Protein AF-A0AAU4KUM9-F1 (afdb_monomer_lite)

Sequence (56 aa):
MDCHFESICESCTFFVTTIEFRPTLERQRDDAVAKGQVAREQIFDGLLTRLDEQAD

Foldseek 3Di:
DDPPPPDPVNPCPPPDCAPVCLVVLVVQLVVCVVVVVVVSNVVSVVVNVVNVVVVD

Secondary structure (DSSP, 8-state):
-------GGGS-TT----GGGHHHHHHHHHHHHHTT-HHHHHHHHHHHHHHHHT--

Structure (mmCIF, N/CA/C/O backbone):
data_AF-A0AAU4KUM9-F1
#
_entry.id   AF-A0AAU4KUM9-F1
#
loop_
_atom_site.group_PDB
_atom_site.id
_atom_site.type_symbol
_atom_site.label_atom_id
_atom_site.label_alt_id
_atom_site.label_comp_id
_atom_site.label_asym_id
_atom_site.label_entity_id
_atom_site.label_seq_id
_atom_site.pdbx_PDB_ins_code
_atom_site.Cartn_x
_atom_site.Cartn_y
_atom_site.Cartn_z
_atom_site.occupancy
_atom_site.B_iso_or_equiv
_atom_site.auth_seq_id
_atom_site.auth_comp_id
_atom_site.auth_asym_id
_atom_site.auth_atom_id
_atom_site.pdbx_PDB_model_num
ATOM 1 N N . MET A 1 1 ? 31.286 11.743 22.843 1.00 51.31 1 MET A N 1
ATOM 2 C CA . MET A 1 1 ? 30.004 12.452 22.666 1.00 51.31 1 MET A CA 1
ATOM 3 C C . MET A 1 1 ? 29.230 11.636 21.654 1.00 51.31 1 MET A C 1
ATOM 5 O O . MET A 1 1 ? 29.320 11.894 20.460 1.00 51.31 1 MET A O 1
ATOM 9 N N . ASP A 1 2 ? 28.618 10.555 22.126 1.00 51.12 2 ASP A N 1
ATOM 10 C CA . ASP A 1 2 ? 27.914 9.585 21.293 1.00 51.12 2 ASP A CA 1
ATOM 11 C C . ASP A 1 2 ? 26.607 10.214 20.819 1.00 51.12 2 ASP A C 1
ATOM 13 O O . ASP A 1 2 ? 25.635 10.330 21.561 1.00 51.12 2 ASP A O 1
ATOM 17 N N . CYS A 1 3 ? 26.627 10.724 19.590 1.00 62.28 3 CYS A N 1
ATOM 18 C CA . CYS A 1 3 ? 25.441 11.237 18.928 1.00 62.28 3 CYS A CA 1
ATOM 19 C C . CYS A 1 3 ? 24.594 10.034 18.494 1.00 62.28 3 CYS A C 1
ATOM 21 O O . CYS A 1 3 ? 24.735 9.544 17.376 1.00 62.28 3 CYS A O 1
ATOM 23 N N . HIS A 1 4 ? 23.751 9.521 19.389 1.00 63.22 4 HIS A N 1
ATOM 24 C CA . HIS A 1 4 ? 22.655 8.645 18.995 1.00 63.22 4 HIS A CA 1
ATOM 25 C C . HIS A 1 4 ? 21.518 9.523 18.476 1.00 63.22 4 HIS A C 1
ATOM 27 O O . HIS A 1 4 ? 20.830 10.196 19.241 1.00 63.22 4 HIS A O 1
ATOM 33 N N . PHE A 1 5 ? 21.345 9.553 17.155 1.00 60.47 5 PHE A N 1
ATOM 34 C CA . PHE A 1 5 ? 20.105 10.031 16.558 1.00 60.47 5 PHE A CA 1
ATOM 35 C C . PHE A 1 5 ? 19.084 8.903 16.691 1.00 60.47 5 PHE A C 1
ATOM 37 O O . PHE A 1 5 ? 18.970 8.064 15.800 1.00 60.47 5 PHE A O 1
ATOM 44 N N . GLU A 1 6 ? 18.390 8.855 17.827 1.00 55.12 6 GLU A N 1
ATOM 45 C CA . GLU A 1 6 ? 17.177 8.050 17.930 1.00 55.12 6 GLU A CA 1
ATOM 46 C C . GLU A 1 6 ? 16.152 8.669 16.980 1.00 55.12 6 GLU A C 1
ATOM 48 O O . GLU A 1 6 ? 15.697 9.804 17.163 1.00 55.12 6 GLU A O 1
ATOM 53 N N . SER A 1 7 ? 15.815 7.947 15.914 1.00 55.72 7 SER A N 1
ATOM 54 C CA . SER A 1 7 ? 14.670 8.350 15.105 1.00 55.72 7 SER A CA 1
ATOM 55 C C . SER A 1 7 ? 13.439 8.224 15.997 1.00 55.72 7 SER A C 1
ATOM 57 O O . SER A 1 7 ? 13.280 7.205 16.657 1.00 55.72 7 SER A O 1
ATOM 59 N N . ILE A 1 8 ? 12.540 9.216 16.010 1.00 55.59 8 ILE A N 1
ATOM 60 C CA . ILE A 1 8 ? 11.283 9.191 16.798 1.00 55.59 8 ILE A CA 1
ATOM 61 C C . ILE A 1 8 ? 10.532 7.847 16.668 1.00 55.59 8 ILE A C 1
ATOM 63 O O . ILE A 1 8 ? 9.847 7.413 17.590 1.00 55.59 8 ILE A O 1
ATOM 67 N N . CYS A 1 9 ? 10.698 7.162 15.537 1.00 56.38 9 CYS A N 1
ATOM 68 C CA . CYS A 1 9 ? 10.119 5.857 15.247 1.00 56.38 9 CYS A CA 1
ATOM 69 C C . CYS A 1 9 ? 10.721 4.670 16.031 1.00 56.38 9 CYS A C 1
ATOM 71 O O . CYS A 1 9 ? 10.068 3.636 16.097 1.00 56.38 9 CYS A O 1
ATOM 73 N N . GLU A 1 10 ? 11.916 4.770 16.621 1.00 55.44 10 GLU A N 1
ATOM 74 C CA . GLU A 1 10 ? 12.561 3.662 17.355 1.00 55.44 10 GLU A CA 1
ATOM 75 C C . GLU A 1 10 ? 11.903 3.368 18.711 1.00 55.44 10 GLU A C 1
ATOM 77 O O . GLU A 1 10 ? 11.972 2.239 19.189 1.00 55.44 10 GLU A O 1
ATOM 82 N N . SER A 1 11 ? 11.210 4.345 19.306 1.00 53.59 11 SER A N 1
ATOM 83 C CA . SER A 1 11 ? 10.427 4.169 20.542 1.00 53.59 11 SER A CA 1
ATOM 84 C C . SER A 1 11 ? 8.912 4.186 20.315 1.00 53.59 11 SER A C 1
ATOM 86 O O . SER A 1 11 ? 8.135 3.960 21.246 1.00 53.59 11 SER A O 1
ATOM 88 N N . CYS A 1 12 ? 8.462 4.433 19.081 1.00 51.34 12 CYS A N 1
ATOM 89 C CA . CYS A 1 12 ? 7.047 4.573 18.766 1.00 51.34 12 CYS A CA 1
ATOM 90 C C . CYS A 1 12 ? 6.395 3.195 18.574 1.00 51.34 12 CYS A C 1
ATOM 92 O O . CYS A 1 12 ? 6.151 2.736 17.462 1.00 51.34 12 CYS A O 1
ATOM 94 N N . THR A 1 13 ? 6.058 2.537 19.683 1.00 51.72 13 THR A N 1
ATOM 95 C CA . THR A 1 13 ? 5.249 1.302 19.713 1.00 51.72 13 THR A CA 1
ATOM 96 C C . THR A 1 13 ? 3.801 1.508 19.245 1.00 51.72 13 THR A C 1
ATOM 98 O O . THR A 1 13 ? 3.042 0.547 19.151 1.00 51.72 13 THR A O 1
ATOM 101 N N . PHE A 1 14 ? 3.415 2.750 18.931 1.00 50.56 14 PHE A N 1
ATOM 102 C CA . PHE A 1 14 ? 2.066 3.154 18.537 1.00 50.56 14 PHE A CA 1
ATOM 103 C C . PHE A 1 14 ? 2.016 3.739 17.116 1.00 50.56 14 PHE A C 1
ATOM 105 O O . PHE A 1 14 ? 1.251 4.656 16.841 1.00 50.56 14 PHE A O 1
ATOM 112 N N . PHE A 1 15 ? 2.825 3.232 16.184 1.00 50.97 15 PHE A N 1
ATOM 113 C CA . PHE A 1 15 ? 2.545 3.427 14.759 1.00 50.97 15 PHE A CA 1
ATOM 114 C C . PHE A 1 15 ? 1.866 2.173 14.211 1.00 50.97 15 PHE A C 1
ATOM 116 O O . PHE A 1 15 ? 2.450 1.382 13.474 1.00 50.97 15 PHE A O 1
ATOM 123 N N . VAL A 1 16 ? 0.625 1.951 14.644 1.00 55.12 16 VAL A N 1
ATOM 124 C CA . VAL A 1 16 ? -0.201 0.882 14.084 1.00 55.12 16 VAL A CA 1
ATOM 125 C C . VAL A 1 16 ? -0.768 1.407 12.776 1.00 55.12 16 VAL A C 1
ATOM 127 O O . VAL A 1 16 ? -1.408 2.457 12.744 1.00 55.12 16 VAL A O 1
ATOM 130 N N . THR A 1 17 ? -0.530 0.694 11.683 1.00 60.59 17 THR A N 1
ATOM 131 C CA . THR A 1 17 ? -1.243 0.936 10.430 1.00 60.59 17 THR A CA 1
ATOM 132 C C . THR A 1 17 ? -2.666 0.436 10.657 1.00 60.59 17 THR A C 1
ATOM 134 O O . THR A 1 17 ? -2.958 -0.730 10.445 1.00 60.59 17 THR A O 1
ATOM 137 N N . THR A 1 18 ? -3.537 1.270 11.227 1.00 66.69 18 THR A N 1
ATOM 138 C CA . THR A 1 18 ? -4.950 0.912 11.400 1.00 66.69 18 THR A CA 1
ATOM 139 C C . THR A 1 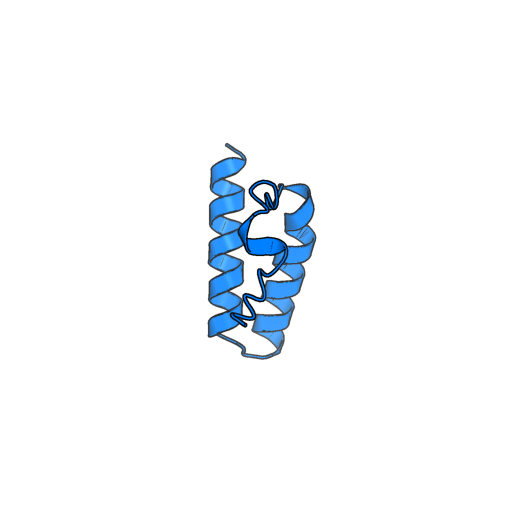18 ? -5.614 0.795 10.025 1.00 66.69 18 THR A C 1
ATOM 141 O O . THR A 1 18 ? -5.117 1.347 9.037 1.00 66.69 18 THR A O 1
ATOM 144 N N . ILE A 1 19 ? -6.753 0.094 9.940 1.00 73.88 19 ILE A N 1
ATOM 145 C CA . ILE A 1 19 ? -7.520 -0.086 8.687 1.00 73.88 19 ILE A CA 1
ATOM 146 C C . ILE A 1 19 ? -7.785 1.248 7.960 1.00 73.88 19 ILE A C 1
ATOM 148 O O . ILE A 1 19 ? -7.841 1.297 6.734 1.00 73.88 19 ILE A O 1
ATOM 152 N N . GLU A 1 20 ? -7.860 2.353 8.704 1.00 80.69 20 GLU A N 1
ATOM 153 C CA . GLU A 1 20 ? -8.044 3.716 8.196 1.00 80.69 20 GLU A CA 1
ATOM 154 C C . GLU A 1 20 ? -6.946 4.158 7.215 1.00 80.69 20 GLU A C 1
ATOM 156 O O . GLU A 1 20 ? -7.184 5.001 6.349 1.00 80.69 20 GLU A O 1
ATOM 161 N N . PHE A 1 21 ? -5.748 3.572 7.298 1.00 83.31 21 PHE A N 1
ATOM 162 C CA . PHE A 1 21 ? -4.637 3.871 6.396 1.00 83.31 21 PHE A CA 1
ATOM 163 C C . PHE A 1 21 ? -4.656 3.050 5.104 1.00 83.31 21 PHE A C 1
ATOM 165 O O . PHE A 1 21 ? -3.906 3.388 4.181 1.00 83.31 21 PHE A O 1
ATOM 172 N N . ARG A 1 22 ? -5.526 2.037 4.981 1.00 88.69 22 ARG A N 1
ATOM 173 C CA . ARG A 1 22 ? -5.652 1.201 3.775 1.00 88.69 22 ARG A CA 1
ATOM 174 C C . ARG A 1 22 ? -5.753 2.018 2.482 1.00 88.69 22 ARG A C 1
ATOM 176 O O . ARG A 1 22 ? -4.938 1.771 1.594 1.00 88.69 22 ARG A O 1
ATOM 183 N N . PRO A 1 23 ? -6.606 3.062 2.375 1.00 91.44 23 PRO A N 1
ATOM 184 C CA . PRO A 1 23 ? -6.718 3.829 1.133 1.00 91.44 23 PRO A CA 1
ATOM 185 C C . PRO A 1 23 ? -5.436 4.592 0.779 1.00 91.44 23 PRO A C 1
ATOM 187 O O . PRO A 1 23 ? -5.226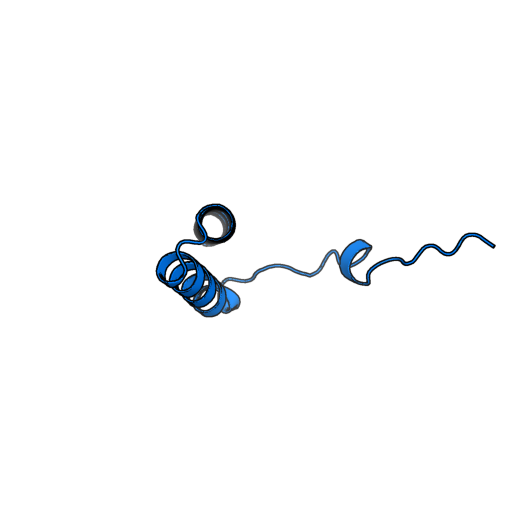 4.993 -0.365 1.00 91.44 23 PRO A O 1
ATOM 190 N N . THR A 1 24 ? -4.582 4.877 1.765 1.00 91.81 24 THR A N 1
ATOM 191 C CA . THR A 1 24 ? -3.266 5.479 1.526 1.00 91.81 24 THR A CA 1
ATOM 192 C C . THR A 1 24 ? -2.271 4.426 1.053 1.00 91.81 24 THR A C 1
ATOM 194 O O . THR A 1 24 ? -1.554 4.691 0.093 1.00 91.81 24 THR A O 1
ATOM 197 N N . LEU A 1 25 ? -2.250 3.240 1.669 1.00 92.44 25 LEU A N 1
ATOM 198 C CA . LEU A 1 25 ? -1.382 2.131 1.258 1.00 92.44 25 LEU A CA 1
ATOM 199 C C . LEU A 1 25 ? -1.683 1.670 -0.176 1.00 92.44 25 LEU A C 1
ATOM 201 O O . LEU A 1 25 ? -0.753 1.507 -0.961 1.00 92.44 25 LEU A O 1
ATOM 205 N N . GLU A 1 26 ? -2.959 1.567 -0.553 1.00 95.12 26 GLU A N 1
ATOM 206 C CA . GLU A 1 26 ? -3.384 1.228 -1.919 1.00 95.12 26 GLU A CA 1
ATOM 207 C C . GLU A 1 26 ? -2.880 2.253 -2.941 1.00 95.12 26 GLU A C 1
ATOM 209 O O . GLU A 1 26 ? -2.229 1.887 -3.915 1.00 95.12 26 GLU A O 1
ATOM 214 N N . ARG A 1 27 ? -3.062 3.555 -2.675 1.00 96.06 27 ARG A N 1
ATOM 215 C CA . ARG A 1 27 ? -2.543 4.620 -3.555 1.00 96.06 27 ARG A CA 1
ATOM 216 C C . ARG A 1 27 ? -1.022 4.587 -3.694 1.00 96.06 27 ARG A C 1
ATOM 218 O O . ARG A 1 27 ? -0.496 4.928 -4.750 1.00 96.06 27 ARG A O 1
ATOM 225 N N . GLN A 1 28 ? -0.304 4.221 -2.633 1.00 95.44 28 GLN A N 1
ATOM 226 C CA . GLN A 1 28 ? 1.156 4.131 -2.658 1.00 95.44 28 GLN A CA 1
ATOM 227 C C . GLN A 1 28 ? 1.643 2.901 -3.435 1.00 95.44 28 GLN A C 1
ATOM 229 O O . GLN A 1 28 ? 2.625 3.015 -4.172 1.00 95.44 28 GLN A O 1
ATOM 234 N N . ARG A 1 29 ? 0.944 1.763 -3.319 1.00 97.12 29 ARG A N 1
ATOM 235 C CA . ARG A 1 29 ? 1.157 0.583 -4.168 1.00 97.12 29 ARG A CA 1
ATOM 236 C C . ARG A 1 29 ? 0.907 0.925 -5.635 1.00 97.12 29 ARG A C 1
ATOM 238 O O . ARG A 1 29 ? 1.777 0.686 -6.463 1.00 97.12 29 ARG A O 1
ATOM 245 N N . ASP A 1 30 ? -0.229 1.541 -5.951 1.00 97.75 30 ASP A N 1
ATOM 246 C CA . ASP A 1 30 ? -0.609 1.858 -7.332 1.00 9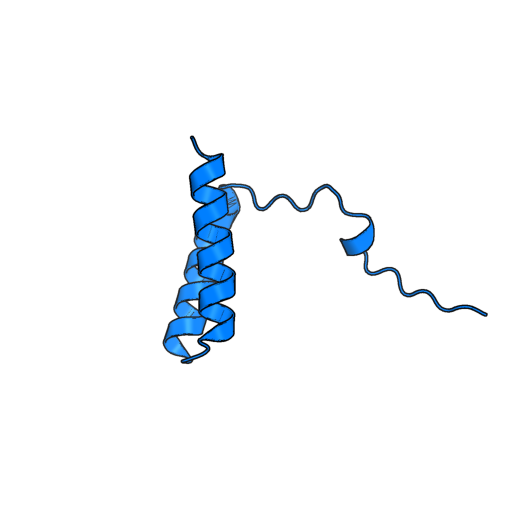7.75 30 ASP A CA 1
ATOM 247 C C . ASP A 1 30 ? 0.378 2.845 -7.983 1.00 97.75 30 ASP A C 1
ATOM 249 O O . ASP A 1 30 ? 0.761 2.682 -9.141 1.00 97.75 30 ASP A O 1
ATOM 253 N N . ASP A 1 31 ? 0.869 3.832 -7.227 1.00 97.25 31 ASP A N 1
ATOM 254 C CA . ASP A 1 31 ? 1.949 4.721 -7.666 1.00 97.25 31 ASP A CA 1
ATOM 255 C C . ASP A 1 31 ? 3.269 3.966 -7.913 1.00 97.25 31 ASP A C 1
ATOM 257 O O . ASP A 1 31 ? 3.991 4.279 -8.862 1.00 97.25 31 ASP A O 1
ATOM 261 N N . ALA A 1 32 ? 3.597 2.965 -7.088 1.00 97.19 32 ALA A N 1
ATOM 262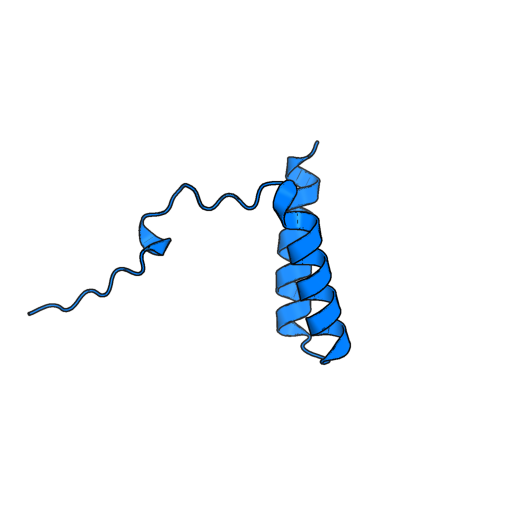 C CA . ALA A 1 32 ? 4.773 2.120 -7.294 1.00 97.19 32 ALA A CA 1
ATOM 263 C C . ALA A 1 32 ? 4.647 1.275 -8.572 1.00 97.19 32 ALA A C 1
ATOM 265 O O . ALA A 1 32 ? 5.601 1.229 -9.353 1.00 97.19 32 ALA A O 1
ATOM 266 N N . VAL A 1 33 ? 3.468 0.700 -8.828 1.00 98.25 33 VAL A N 1
ATOM 267 C CA . VAL A 1 33 ? 3.146 -0.025 -10.069 1.00 98.25 33 VAL A CA 1
ATOM 268 C C . VAL A 1 33 ? 3.283 0.899 -11.278 1.00 98.25 33 VAL A C 1
ATOM 270 O O . VAL A 1 33 ? 4.009 0.583 -12.220 1.00 98.25 33 VAL A O 1
ATOM 273 N N . ALA A 1 34 ? 2.671 2.087 -11.230 1.00 98.31 34 ALA A N 1
ATOM 274 C CA . ALA A 1 34 ? 2.732 3.069 -12.314 1.00 98.31 34 ALA A CA 1
ATOM 275 C C . ALA A 1 34 ? 4.171 3.510 -12.645 1.00 98.31 34 ALA A C 1
ATOM 277 O O . ALA A 1 34 ? 4.466 3.873 -13.784 1.00 98.31 34 ALA A O 1
ATOM 278 N N . LYS A 1 35 ? 5.076 3.465 -11.661 1.00 97.75 35 LYS A N 1
ATOM 279 C CA . LYS A 1 35 ? 6.497 3.813 -11.808 1.00 97.75 35 LYS A CA 1
ATOM 280 C C . LYS A 1 35 ? 7.410 2.611 -12.084 1.00 97.75 35 LYS A C 1
ATOM 282 O O . LYS A 1 35 ? 8.615 2.811 -12.225 1.00 97.75 35 LYS A O 1
ATOM 287 N N . GLY A 1 36 ? 6.884 1.385 -12.132 1.00 97.44 36 GLY A N 1
ATOM 288 C CA . GLY A 1 36 ? 7.680 0.161 -12.297 1.00 97.44 36 GLY A CA 1
ATOM 289 C C . GLY A 1 36 ? 8.608 -0.144 -11.112 1.00 97.44 36 GLY A C 1
ATOM 290 O O . GLY A 1 36 ? 9.650 -0.779 -11.275 1.00 97.44 36 GLY A O 1
ATOM 291 N N . GLN A 1 37 ? 8.276 0.337 -9.913 1.00 97.38 37 GLN A N 1
ATOM 292 C CA . GLN A 1 37 ? 9.090 0.187 -8.706 1.00 97.38 37 GLN A CA 1
ATOM 293 C C . GLN A 1 37 ? 8.769 -1.124 -7.978 1.00 97.38 37 GLN A C 1
ATOM 295 O O . GLN A 1 37 ? 8.212 -1.113 -6.883 1.00 97.38 37 GLN A O 1
ATOM 300 N N . VAL A 1 38 ? 9.177 -2.2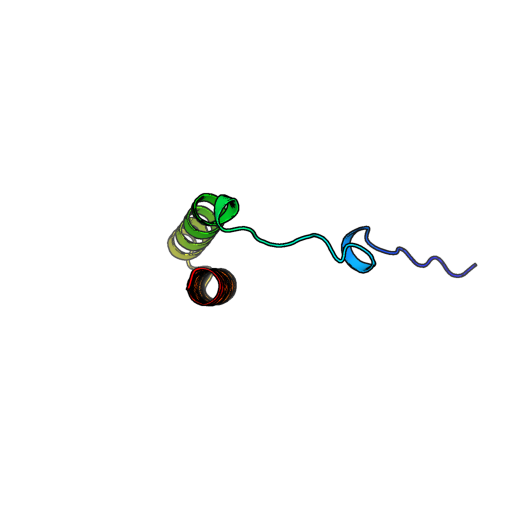51 -8.565 1.00 96.94 38 VAL A N 1
ATOM 301 C CA . VAL A 1 38 ? 8.824 -3.614 -8.113 1.00 96.94 38 VAL A CA 1
ATOM 302 C C . VAL A 1 38 ? 9.100 -3.855 -6.623 1.00 96.94 38 VAL A C 1
ATOM 304 O O . VAL A 1 38 ? 8.262 -4.390 -5.906 1.00 96.94 38 VAL A O 1
ATOM 307 N N . ALA A 1 39 ? 10.255 -3.421 -6.111 1.00 94.88 39 ALA A N 1
ATOM 308 C CA . ALA A 1 39 ? 10.577 -3.608 -4.693 1.00 94.88 39 ALA A CA 1
ATOM 309 C C . ALA A 1 39 ? 9.626 -2.830 -3.763 1.00 94.88 39 ALA A C 1
ATOM 311 O O . ALA A 1 39 ? 9.299 -3.292 -2.675 1.00 94.88 39 ALA A O 1
ATOM 312 N N . ARG A 1 40 ? 9.171 -1.645 -4.186 1.00 95.31 40 ARG A N 1
ATOM 313 C CA . ARG A 1 40 ? 8.258 -0.804 -3.402 1.00 95.31 40 ARG A CA 1
ATOM 314 C C . ARG A 1 40 ? 6.823 -1.327 -3.460 1.00 95.31 40 ARG A C 1
ATOM 316 O O . ARG A 1 40 ? 6.140 -1.283 -2.445 1.00 95.31 40 ARG A O 1
ATOM 323 N N . GLU A 1 41 ? 6.395 -1.841 -4.607 1.00 97.31 41 GLU A N 1
ATOM 324 C CA . GLU A 1 41 ? 5.123 -2.559 -4.763 1.00 97.31 41 GLU A CA 1
ATOM 325 C C . GLU A 1 41 ? 5.024 -3.719 -3.762 1.00 97.31 41 GLU A C 1
ATOM 327 O O . GLU A 1 41 ? 4.114 -3.732 -2.937 1.00 97.31 41 GLU A O 1
ATOM 332 N N . GLN A 1 42 ? 6.033 -4.599 -3.730 1.00 95.25 42 GLN A N 1
ATOM 333 C CA . GLN A 1 42 ? 6.070 -5.757 -2.825 1.00 95.25 42 GLN A CA 1
ATOM 334 C C . GLN A 1 42 ? 5.982 -5.376 -1.341 1.00 95.25 42 GLN A C 1
ATOM 336 O O . GLN A 1 42 ? 5.384 -6.099 -0.543 1.00 95.25 42 GLN A O 1
ATOM 341 N N . ILE A 1 43 ? 6.569 -4.237 -0.956 1.00 93.19 43 ILE A N 1
ATOM 342 C CA . ILE A 1 43 ? 6.455 -3.719 0.412 1.00 93.19 43 ILE A CA 1
ATOM 343 C C . ILE A 1 43 ? 4.995 -3.385 0.728 1.00 93.19 43 ILE A C 1
ATOM 345 O O . ILE A 1 43 ? 4.490 -3.806 1.768 1.00 93.19 43 ILE A O 1
ATOM 349 N N . PHE A 1 44 ? 4.311 -2.644 -0.147 1.00 93.75 44 PHE A N 1
ATOM 350 C CA . PHE A 1 44 ? 2.921 -2.262 0.097 1.00 93.75 44 PHE A CA 1
ATOM 351 C C . PHE A 1 44 ? 1.959 -3.446 0.019 1.00 93.75 44 PHE A C 1
ATOM 353 O O . PHE A 1 44 ? 1.040 -3.496 0.832 1.00 93.75 44 PHE A O 1
ATOM 360 N N . ASP A 1 45 ? 2.203 -4.424 -0.854 1.00 95.31 45 ASP A N 1
ATOM 361 C CA . ASP A 1 45 ? 1.435 -5.674 -0.871 1.00 95.31 45 ASP A CA 1
ATOM 362 C C . ASP A 1 45 ? 1.542 -6.412 0.466 1.00 95.31 45 ASP A C 1
ATOM 364 O O . ASP A 1 45 ? 0.533 -6.799 1.049 1.00 95.31 45 ASP A O 1
ATOM 368 N N . GLY A 1 46 ? 2.755 -6.543 1.013 1.00 93.25 46 GLY A N 1
ATOM 369 C CA . GLY A 1 46 ? 2.955 -7.170 2.319 1.00 93.25 46 GLY A CA 1
ATOM 370 C C . GLY A 1 46 ? 2.259 -6.425 3.464 1.00 93.25 46 GLY A C 1
ATOM 371 O O . GLY A 1 46 ? 1.767 -7.057 4.398 1.00 93.25 46 GLY A O 1
ATOM 372 N N . LEU A 1 47 ? 2.202 -5.090 3.403 1.00 91.31 47 LEU A N 1
ATOM 373 C CA . LEU A 1 47 ? 1.487 -4.278 4.393 1.00 91.31 47 LEU A CA 1
ATOM 374 C C . LEU A 1 47 ? -0.035 -4.432 4.276 1.00 91.31 47 LEU A C 1
ATOM 376 O O . LEU A 1 47 ? -0.702 -4.542 5.301 1.00 91.31 47 LEU A O 1
ATOM 380 N N . LEU A 1 48 ? -0.574 -4.461 3.055 1.00 91.88 48 LEU A N 1
ATOM 381 C CA . LEU A 1 48 ? -2.005 -4.643 2.801 1.00 91.88 48 LEU A CA 1
ATOM 382 C C . LEU A 1 48 ? -2.484 -6.032 3.238 1.00 91.88 48 LEU A C 1
ATOM 384 O O . LEU A 1 48 ? -3.483 -6.114 3.945 1.00 91.88 48 LEU A O 1
ATOM 388 N N . THR A 1 49 ? -1.730 -7.092 2.928 1.00 92.44 49 THR A N 1
ATOM 389 C CA . THR A 1 49 ? -2.054 -8.463 3.361 1.00 92.44 49 THR A CA 1
ATOM 390 C C . THR A 1 49 ? -2.142 -8.571 4.882 1.00 92.44 49 THR A C 1
ATOM 392 O O . THR A 1 49 ? -3.123 -9.086 5.405 1.00 92.44 49 THR A O 1
ATOM 395 N N . ARG A 1 50 ? -1.161 -8.029 5.617 1.00 88.00 50 ARG A N 1
ATOM 396 C CA . ARG A 1 50 ? -1.203 -8.034 7.091 1.00 88.00 50 ARG A CA 1
ATOM 397 C C . ARG A 1 50 ? -2.392 -7.251 7.637 1.00 88.00 50 ARG A C 1
ATOM 399 O O . ARG A 1 50 ? -2.943 -7.610 8.669 1.00 88.00 50 ARG A O 1
ATOM 406 N N . LEU A 1 51 ? -2.772 -6.171 6.959 1.00 86.88 51 LEU A N 1
ATOM 407 C CA . LEU A 1 51 ? -3.915 -5.357 7.351 1.00 86.88 51 LEU A CA 1
ATOM 408 C C . LEU A 1 51 ? -5.249 -6.079 7.116 1.00 86.88 51 LEU A C 1
ATOM 410 O O . LEU A 1 51 ? -6.195 -5.845 7.863 1.00 86.88 51 LEU A O 1
ATOM 414 N N . ASP A 1 52 ? -5.332 -6.929 6.087 1.00 87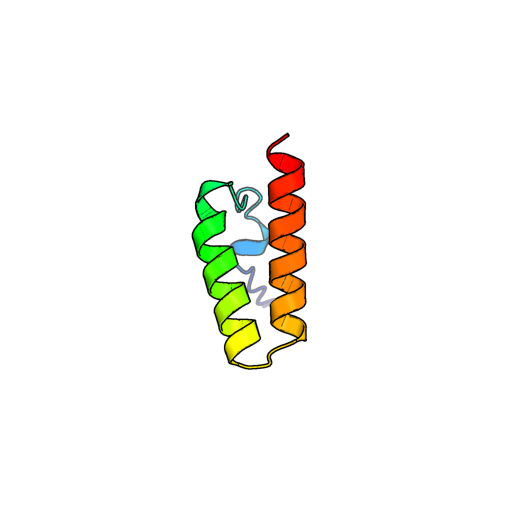.06 52 ASP A N 1
ATOM 415 C CA . ASP A 1 52 ? -6.468 -7.829 5.859 1.00 87.06 52 ASP A CA 1
ATOM 416 C C . ASP A 1 52 ? -6.559 -8.894 6.957 1.00 87.06 52 ASP A C 1
ATOM 418 O O . ASP A 1 52 ? -7.615 -9.048 7.557 1.00 87.06 52 ASP A O 1
ATOM 422 N N . GLU A 1 53 ? -5.441 -9.540 7.304 1.00 86.56 53 GLU A N 1
ATOM 423 C CA . GLU A 1 53 ? -5.380 -10.550 8.377 1.00 86.56 53 GLU A CA 1
ATOM 424 C C . GLU A 1 53 ? -5.784 -10.005 9.758 1.00 86.56 53 GLU A C 1
ATOM 426 O O . GLU A 1 53 ? -6.241 -10.756 10.612 1.00 86.56 53 GLU A O 1
ATOM 431 N N . GLN A 1 54 ? -5.589 -8.706 10.001 1.00 79.62 54 GLN A N 1
ATOM 432 C CA . GLN A 1 54 ? -5.963 -8.039 11.254 1.00 79.62 54 GLN A CA 1
ATOM 433 C C . GLN A 1 54 ? -7.424 -7.567 11.297 1.00 79.62 54 GLN A C 1
ATOM 435 O O . GLN A 1 54 ? -7.865 -7.079 12.340 1.00 79.62 54 GLN A O 1
ATOM 440 N N . ALA A 1 55 ? -8.143 -7.623 10.173 1.00 71.56 55 ALA A N 1
ATOM 441 C CA . ALA A 1 55 ? -9.534 -7.188 10.074 1.00 71.56 55 ALA A CA 1
ATOM 442 C C . ALA A 1 55 ? -10.551 -8.314 10.362 1.00 71.56 55 ALA A C 1
ATOM 444 O O . ALA A 1 55 ? -11.733 -8.004 10.530 1.00 71.56 55 ALA A O 1
ATOM 445 N N . ASP A 1 56 ? -10.089 -9.568 10.424 1.00 53.44 56 ASP A N 1
ATOM 446 C CA . ASP A 1 56 ? -10.843 -10.775 10.809 1.00 53.44 56 ASP A CA 1
ATOM 447 C C . ASP A 1 56 ? -10.763 -11.060 12.325 1.00 53.44 56 ASP A C 1
ATOM 449 O O . ASP A 1 56 ? -11.773 -11.551 12.887 1.00 53.44 56 ASP A O 1
#

pLDDT: mean 79.62, std 18.08, range [50.56, 98.31]

Radius of gyration: 14.75 Å; chains: 1; bounding box: 41×23×35 Å